Protein AF-A0A7K0DP53-F1 (afdb_monomer)

Secondary structure (DSSP, 8-state):
--HHHHHHHHHHHHHHHTTTTSPPEEEEEEE-HHHHHHHHHHHHHHT-EEEEEEEEEEPPP-TT----EEEEEEEEEESSPPP----

Structure (mmCIF, N/CA/C/O backbone):
data_AF-A0A7K0DP53-F1
#
_entry.id   AF-A0A7K0DP53-F1
#
loop_
_atom_site.group_PDB
_atom_site.id
_atom_site.type_symbol
_atom_site.label_atom_id
_atom_site.label_alt_id
_atom_site.label_comp_id
_atom_site.label_asym_id
_atom_site.label_entity_id
_atom_site.label_seq_id
_atom_site.pdbx_PDB_ins_code
_atom_site.Cartn_x
_atom_site.Cartn_y
_atom_site.Cartn_z
_atom_site.occupancy
_atom_site.B_iso_or_equiv
_atom_site.auth_seq_id
_atom_site.auth_comp_id
_atom_site.auth_asym_id
_atom_site.auth_atom_id
_atom_site.pdbx_PDB_model_num
ATOM 1 N N . MET A 1 1 ? -31.485 -28.928 27.547 1.00 53.28 1 MET A N 1
ATOM 2 C CA . MET A 1 1 ? -30.341 -28.459 26.748 1.00 53.28 1 MET A CA 1
ATOM 3 C C . MET A 1 1 ? -29.179 -28.370 27.709 1.00 53.28 1 MET A C 1
ATOM 5 O O . MET A 1 1 ? -29.397 -27.924 28.834 1.00 53.28 1 MET A O 1
ATOM 9 N N . SER A 1 2 ? -28.054 -28.986 27.353 1.00 60.53 2 SER A N 1
ATOM 10 C CA . SER A 1 2 ? -26.879 -29.044 28.218 1.00 60.53 2 SER A CA 1
ATOM 11 C C . SER A 1 2 ? -26.165 -27.704 28.120 1.00 60.53 2 SER A C 1
ATOM 13 O O . SER A 1 2 ? -25.822 -27.289 27.022 1.00 60.53 2 SER A O 1
ATOM 15 N N . THR A 1 3 ? -25.927 -27.041 29.247 1.00 66.06 3 THR A N 1
ATOM 16 C CA . THR A 1 3 ? -25.187 -25.769 29.304 1.00 66.06 3 THR A CA 1
ATOM 17 C C . THR A 1 3 ? -23.770 -25.866 28.726 1.00 66.06 3 THR A C 1
ATOM 19 O O . THR A 1 3 ? -23.182 -24.842 28.406 1.00 66.06 3 THR A O 1
ATOM 22 N N . ASP A 1 4 ? -23.230 -27.080 28.574 1.00 70.75 4 ASP A N 1
ATOM 23 C CA . ASP A 1 4 ? -21.942 -27.331 27.915 1.00 70.75 4 ASP A CA 1
ATOM 24 C C . ASP A 1 4 ? -21.988 -27.139 26.388 1.00 70.75 4 ASP A C 1
ATOM 26 O O . ASP A 1 4 ? -20.997 -26.707 25.807 1.00 70.75 4 ASP A O 1
ATOM 30 N N . GLU A 1 5 ? -23.118 -27.433 25.729 1.00 71.44 5 GLU A N 1
ATOM 31 C CA . GLU A 1 5 ? -23.271 -27.192 24.282 1.00 71.44 5 GLU A CA 1
ATOM 32 C C . GLU A 1 5 ? -23.414 -25.694 23.997 1.00 71.44 5 GLU A C 1
ATOM 34 O O . GLU A 1 5 ? -22.726 -25.176 23.122 1.00 71.44 5 GLU A O 1
ATOM 39 N N . ASP A 1 6 ? -24.215 -24.987 24.801 1.00 71.06 6 ASP A N 1
ATOM 40 C CA . ASP A 1 6 ? -24.413 -23.537 24.671 1.00 71.06 6 ASP A CA 1
ATOM 41 C C . ASP A 1 6 ? -23.105 -22.754 24.917 1.00 71.06 6 ASP A C 1
ATOM 43 O O . ASP A 1 6 ? -22.857 -21.721 24.296 1.00 71.06 6 ASP A O 1
ATOM 47 N N . PHE A 1 7 ? -22.245 -23.238 25.821 1.00 75.69 7 PHE A N 1
ATOM 48 C CA . PHE A 1 7 ? -20.951 -22.611 26.103 1.00 75.69 7 PHE A CA 1
ATOM 49 C C . PHE A 1 7 ? -19.946 -22.836 24.967 1.00 75.69 7 PHE A C 1
ATOM 51 O O . PHE A 1 7 ? -19.251 -21.903 24.580 1.00 75.69 7 PHE A O 1
ATOM 58 N N . ALA A 1 8 ? -19.901 -24.044 24.398 1.00 79.12 8 ALA A N 1
ATOM 59 C CA . ALA A 1 8 ? -19.038 -24.350 23.260 1.00 79.12 8 ALA A CA 1
ATOM 60 C C . ALA A 1 8 ? -19.441 -23.568 21.997 1.00 79.12 8 ALA A C 1
ATOM 62 O O . ALA A 1 8 ? -18.571 -23.124 21.252 1.00 79.12 8 ALA A O 1
ATOM 63 N N . GLU A 1 9 ? -20.742 -23.369 21.774 1.00 75.19 9 GLU A N 1
ATOM 64 C CA . GLU A 1 9 ? -21.255 -22.563 20.662 1.00 75.19 9 GLU A CA 1
ATOM 65 C C . GLU A 1 9 ? -20.917 -21.072 20.844 1.00 75.19 9 GLU A C 1
ATOM 67 O O . GLU A 1 9 ? -20.486 -20.420 19.896 1.00 75.19 9 GLU A O 1
ATOM 72 N N . LEU A 1 10 ? -20.998 -20.551 22.075 1.00 75.06 10 LEU A N 1
ATOM 73 C CA . LEU A 1 10 ? -20.586 -19.182 22.397 1.00 75.06 10 LEU A CA 1
ATOM 74 C C . LEU A 1 10 ? -19.070 -18.972 22.251 1.00 75.06 10 LEU A C 1
ATOM 76 O O . LEU A 1 10 ? -18.652 -17.943 21.730 1.00 75.06 10 LEU A O 1
ATOM 80 N N . THR A 1 11 ? -18.245 -19.930 22.684 1.00 74.19 11 THR A N 1
ATOM 81 C CA . THR A 1 11 ? -16.787 -19.870 22.487 1.00 74.19 11 THR A CA 1
ATOM 82 C C . THR A 1 11 ? -16.431 -19.924 21.004 1.00 74.19 11 THR A C 1
ATOM 84 O O . THR A 1 11 ? -15.638 -19.114 20.554 1.00 74.19 11 THR A O 1
ATOM 87 N N . ALA A 1 12 ? -17.082 -20.787 20.219 1.00 73.31 12 ALA A N 1
ATOM 88 C CA . ALA A 1 12 ? -16.866 -20.843 18.775 1.00 73.31 12 ALA A CA 1
ATOM 89 C C . ALA A 1 12 ? -17.316 -19.566 18.039 1.00 73.31 12 ALA A C 1
ATOM 91 O O . ALA A 1 12 ? -16.753 -19.246 16.996 1.00 73.31 12 ALA A O 1
ATOM 92 N N . MET A 1 13 ? -18.320 -18.845 18.555 1.00 68.81 13 MET A N 1
ATOM 93 C CA . MET A 1 13 ? -18.695 -17.523 18.038 1.00 68.81 13 MET A CA 1
ATOM 94 C C . MET A 1 13 ? -17.662 -16.450 18.402 1.00 68.81 13 MET A C 1
ATOM 96 O O . MET A 1 13 ? -17.289 -15.675 17.535 1.00 68.81 13 MET A O 1
ATOM 100 N N . LEU A 1 14 ? -17.162 -16.437 19.639 1.00 66.94 14 LEU A N 1
ATOM 101 C CA . LEU A 1 14 ? -16.144 -15.473 20.079 1.00 66.94 14 LEU A CA 1
ATOM 102 C C . LEU A 1 14 ? -14.785 -15.699 19.393 1.00 66.94 14 LEU A C 1
ATOM 104 O O . LEU A 1 14 ? -14.132 -14.737 19.017 1.00 66.94 14 LEU A O 1
ATOM 108 N N . ASP A 1 15 ? -14.394 -16.953 19.157 1.00 64.75 15 ASP A N 1
ATOM 109 C CA . ASP A 1 15 ? -13.182 -17.297 18.396 1.00 64.75 15 ASP A CA 1
ATOM 110 C C . ASP A 1 15 ? -13.335 -16.989 16.888 1.00 64.75 15 ASP A C 1
ATOM 112 O O . ASP A 1 15 ? -12.349 -16.920 16.156 1.00 64.75 15 ASP A O 1
ATOM 116 N N . ALA A 1 16 ? -14.569 -16.833 16.390 1.00 60.34 16 ALA A N 1
ATOM 117 C CA . ALA A 1 16 ? -14.824 -16.360 15.029 1.00 60.34 16 ALA A CA 1
ATOM 118 C C . ALA A 1 16 ? -14.733 -14.828 14.923 1.00 60.34 16 ALA A C 1
ATOM 120 O O . ALA A 1 16 ? -14.396 -14.329 13.849 1.00 60.34 16 ALA A O 1
ATOM 121 N N . ASP A 1 17 ? -14.981 -14.108 16.022 1.00 53.47 17 ASP A N 1
ATOM 122 C CA . ASP A 1 17 ? -14.801 -12.655 16.113 1.00 53.47 17 ASP A CA 1
ATOM 123 C C . ASP A 1 17 ? -13.304 -12.259 16.140 1.00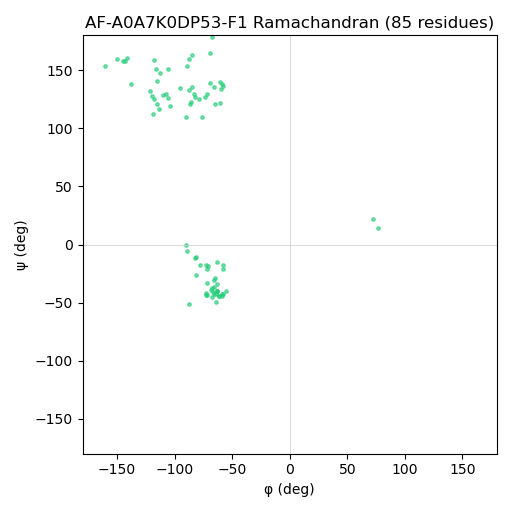 53.47 17 ASP A C 1
ATOM 125 O O . ASP A 1 17 ? -12.970 -11.162 15.711 1.00 53.47 17 ASP A O 1
ATOM 129 N N . ASP A 1 18 ? -12.376 -13.161 16.502 1.00 53.03 18 ASP A N 1
ATOM 130 C CA . ASP A 1 18 ? -10.912 -12.951 16.366 1.00 53.03 18 ASP A CA 1
ATOM 131 C C . ASP A 1 18 ? -10.459 -12.780 14.892 1.00 53.03 18 ASP A C 1
ATOM 133 O O . ASP A 1 18 ? -9.353 -12.320 14.615 1.00 53.03 18 ASP A O 1
ATOM 137 N N . ILE A 1 19 ? -11.303 -13.133 13.910 1.00 54.25 19 ILE A N 1
ATOM 138 C CA . ILE A 1 19 ? -11.052 -12.861 12.480 1.00 54.25 19 ILE A CA 1
ATOM 139 C C . ILE A 1 19 ? -11.353 -11.382 12.148 1.00 54.25 19 ILE A C 1
ATOM 141 O O . ILE A 1 19 ? -10.911 -10.881 11.112 1.00 54.25 19 ILE A O 1
ATOM 145 N N . GLU A 1 20 ? -12.096 -10.667 13.001 1.00 56.12 20 GLU A N 1
ATOM 146 C CA . GLU A 1 20 ? -12.487 -9.267 12.783 1.00 56.12 20 GLU A CA 1
ATOM 147 C C . GLU A 1 20 ? -11.403 -8.242 13.161 1.00 56.12 20 GLU A C 1
ATOM 149 O O . GLU A 1 20 ? -11.538 -7.076 12.786 1.00 56.12 20 GLU A O 1
ATOM 154 N N . ASP A 1 21 ? -10.323 -8.646 13.838 1.00 67.81 21 ASP A N 1
ATOM 155 C CA . ASP A 1 21 ? -9.267 -7.719 14.280 1.00 67.81 21 ASP A CA 1
ATOM 156 C C . ASP A 1 21 ? -8.227 -7.388 13.191 1.00 67.81 21 ASP A C 1
ATOM 158 O O . ASP A 1 21 ? -7.459 -6.431 13.317 1.00 67.81 21 ASP A O 1
ATOM 162 N N . GLU A 1 22 ? -8.214 -8.108 12.062 1.00 81.19 22 GLU A N 1
ATOM 163 C CA . GLU A 1 22 ? -7.350 -7.747 10.937 1.00 81.19 22 GLU A CA 1
ATOM 164 C C . GLU A 1 22 ? -8.026 -6.743 9.988 1.00 81.19 22 GLU A C 1
ATOM 166 O O . GLU A 1 22 ? -9.146 -6.976 9.519 1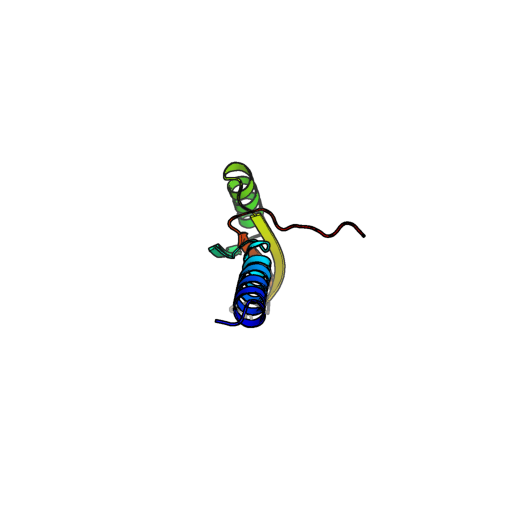.00 81.19 22 GLU A O 1
ATOM 171 N N . PRO A 1 23 ? -7.333 -5.660 9.579 1.00 91.00 23 PRO A N 1
ATOM 172 C CA . PRO A 1 23 ? -7.896 -4.740 8.606 1.00 91.00 23 PRO A CA 1
ATOM 173 C C . PRO A 1 23 ? -8.211 -5.424 7.282 1.00 91.00 23 PRO A C 1
ATOM 175 O O . PRO A 1 23 ? -7.369 -6.109 6.678 1.00 91.00 23 PRO A O 1
ATOM 178 N N . ARG A 1 24 ? -9.406 -5.152 6.767 1.00 92.94 24 ARG A N 1
ATOM 179 C CA . ARG A 1 24 ? -9.905 -5.775 5.549 1.00 92.94 24 ARG A CA 1
ATOM 180 C C . ARG A 1 24 ? -9.410 -5.028 4.320 1.00 92.94 24 ARG A C 1
ATOM 182 O O . ARG A 1 24 ? -9.510 -3.806 4.211 1.00 92.94 24 ARG A O 1
ATOM 189 N N . LEU A 1 25 ? -8.957 -5.799 3.335 1.00 95.62 25 LEU A N 1
ATOM 190 C CA . LEU A 1 25 ? -8.589 -5.294 2.016 1.00 95.62 25 LEU A CA 1
ATOM 191 C C . LEU A 1 25 ? -9.808 -4.733 1.271 1.00 95.62 25 LEU A C 1
ATOM 193 O O . LEU A 1 25 ? -10.766 -5.450 0.986 1.00 95.62 25 LEU A O 1
ATOM 197 N N . ILE A 1 26 ? -9.734 -3.455 0.910 1.00 96.25 26 ILE A N 1
ATOM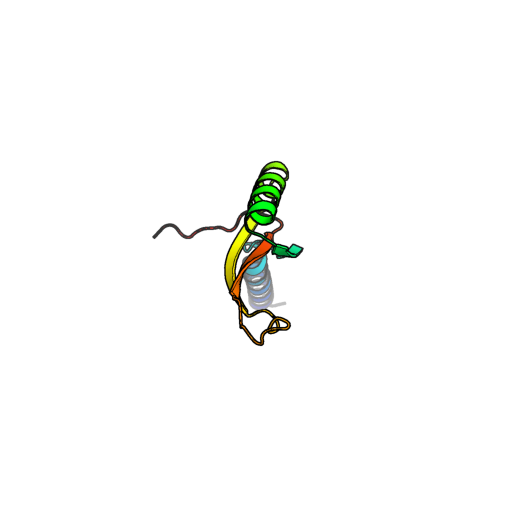 198 C CA . ILE A 1 26 ? -10.697 -2.759 0.054 1.00 96.25 26 ILE A CA 1
ATOM 199 C C . ILE A 1 26 ? -10.311 -2.934 -1.417 1.00 96.25 26 ILE A C 1
ATOM 201 O O . ILE A 1 26 ? -11.154 -3.284 -2.244 1.00 96.25 26 ILE A O 1
ATOM 205 N N . ALA A 1 27 ? -9.051 -2.644 -1.755 1.00 97.00 27 ALA A N 1
ATOM 206 C CA . ALA A 1 27 ? -8.559 -2.645 -3.130 1.00 97.00 27 ALA A CA 1
ATOM 207 C C . ALA A 1 27 ? -7.032 -2.748 -3.188 1.00 97.00 27 ALA A C 1
ATOM 209 O O . ALA A 1 27 ? -6.345 -2.266 -2.291 1.00 97.00 27 ALA A O 1
ATOM 210 N N . THR A 1 28 ? -6.518 -3.295 -4.290 1.00 97.69 28 THR A N 1
ATOM 211 C CA . THR A 1 28 ? -5.087 -3.291 -4.620 1.00 97.69 28 THR A CA 1
ATOM 212 C C . THR A 1 28 ? -4.839 -2.366 -5.809 1.00 97.69 28 THR A C 1
ATOM 214 O O . THR A 1 28 ? -5.492 -2.496 -6.848 1.00 97.69 28 THR A O 1
ATOM 217 N N . HIS A 1 29 ? -3.882 -1.451 -5.673 1.00 97.50 29 HIS A N 1
ATOM 218 C CA . HIS A 1 29 ? -3.453 -0.528 -6.721 1.00 97.50 29 HIS A CA 1
ATOM 219 C C . HIS A 1 29 ? -2.007 -0.799 -7.138 1.00 97.50 29 HIS A C 1
ATOM 221 O O . HIS A 1 29 ? -1.150 -1.051 -6.294 1.00 97.50 29 HIS A O 1
ATOM 227 N N . TYR A 1 30 ? -1.747 -0.695 -8.441 1.00 96.62 30 TYR A N 1
ATOM 228 C CA . TYR A 1 30 ? -0.407 -0.692 -9.025 1.00 96.62 30 TYR A CA 1
ATOM 229 C C . TYR A 1 30 ? -0.100 0.723 -9.487 1.00 96.62 30 TYR A C 1
ATOM 231 O O . TYR A 1 30 ? -0.933 1.327 -10.167 1.00 96.62 30 TYR A O 1
ATOM 239 N N . ALA A 1 31 ? 1.050 1.254 -9.097 1.00 96.31 31 ALA A N 1
ATOM 240 C CA . ALA A 1 31 ? 1.356 2.661 -9.294 1.00 96.31 31 ALA A CA 1
ATOM 241 C C . ALA A 1 31 ? 2.845 2.929 -9.468 1.00 96.31 31 ALA A C 1
ATOM 243 O O . ALA A 1 31 ? 3.702 2.144 -9.046 1.00 96.31 31 ALA A O 1
ATOM 244 N N . THR A 1 32 ? 3.141 4.081 -10.064 1.00 95.69 32 THR A N 1
ATOM 245 C CA . THR A 1 32 ? 4.491 4.642 -10.029 1.00 95.69 32 THR A CA 1
ATOM 246 C C . THR A 1 32 ? 4.839 5.122 -8.611 1.00 95.69 32 THR A C 1
ATOM 248 O O . THR A 1 32 ? 3.947 5.285 -7.769 1.00 95.69 32 THR A O 1
ATOM 251 N N . PRO A 1 33 ? 6.126 5.384 -8.312 1.00 95.25 33 PRO A N 1
ATOM 252 C CA . PRO A 1 33 ? 6.526 5.916 -7.010 1.00 95.25 33 PRO A CA 1
ATOM 253 C C . PRO A 1 33 ? 5.799 7.218 -6.636 1.00 95.25 33 PRO A C 1
ATOM 255 O O . PRO A 1 33 ? 5.392 7.401 -5.489 1.00 95.25 33 PRO A O 1
ATOM 258 N N . GLU A 1 34 ? 5.597 8.126 -7.594 1.00 96.31 34 GLU A N 1
ATOM 259 C CA . GLU A 1 34 ? 4.925 9.407 -7.359 1.00 96.31 34 GLU A CA 1
ATOM 260 C C . GLU A 1 34 ? 3.440 9.219 -7.035 1.00 96.31 34 GLU A C 1
ATOM 262 O O . GLU A 1 34 ? 2.937 9.796 -6.069 1.00 96.31 34 GLU A O 1
ATOM 267 N N . GLU A 1 35 ? 2.753 8.369 -7.798 1.00 96.44 35 GLU A N 1
ATOM 268 C CA . GLU A 1 35 ? 1.346 8.026 -7.576 1.00 96.44 35 GLU A CA 1
ATOM 269 C C . GLU A 1 35 ? 1.147 7.321 -6.226 1.00 96.44 35 GLU A C 1
ATOM 271 O O . GLU A 1 35 ? 0.203 7.625 -5.492 1.00 96.44 35 GLU A O 1
ATOM 276 N N . ALA A 1 36 ? 2.067 6.426 -5.848 1.00 96.50 36 ALA A N 1
ATOM 277 C CA . ALA A 1 36 ? 2.053 5.750 -4.554 1.00 96.50 36 ALA A CA 1
ATOM 278 C C . ALA A 1 36 ? 2.106 6.746 -3.384 1.00 96.50 36 ALA A C 1
ATOM 280 O O . ALA A 1 36 ? 1.346 6.615 -2.423 1.00 96.50 36 ALA A O 1
ATOM 281 N N . ILE A 1 37 ? 2.946 7.783 -3.474 1.00 96.94 37 ILE A N 1
ATOM 282 C CA . ILE A 1 37 ? 3.038 8.835 -2.449 1.00 96.94 37 ILE A CA 1
ATOM 283 C C . ILE A 1 37 ? 1.708 9.584 -2.305 1.00 96.94 37 ILE A C 1
ATOM 285 O O . ILE A 1 37 ? 1.273 9.862 -1.183 1.00 96.94 37 ILE A O 1
ATOM 289 N N . GLU A 1 38 ? 1.062 9.934 -3.417 1.00 97.69 38 GLU A N 1
ATOM 290 C CA . GLU A 1 38 ? -0.226 10.632 -3.383 1.00 97.69 38 GLU A CA 1
ATOM 291 C C . GLU A 1 38 ? -1.330 9.758 -2.786 1.00 97.69 38 GLU A C 1
ATOM 293 O O . GLU A 1 38 ? -2.086 10.226 -1.930 1.00 97.69 38 GLU A O 1
ATOM 298 N N . MET A 1 39 ? -1.375 8.476 -3.153 1.00 96.31 39 MET A N 1
ATOM 299 C CA . MET A 1 39 ? -2.334 7.523 -2.596 1.00 96.31 39 MET A CA 1
ATOM 300 C C . MET A 1 39 ? -2.137 7.308 -1.095 1.00 96.31 39 MET A C 1
ATOM 302 O O . MET A 1 39 ? -3.119 7.287 -0.354 1.00 96.31 39 MET A O 1
ATOM 306 N N . VAL A 1 40 ? -0.890 7.243 -0.618 1.00 96.19 40 VAL A N 1
ATOM 307 C CA . VAL A 1 40 ? -0.602 7.146 0.822 1.00 96.19 40 VAL A CA 1
ATOM 308 C C . VAL A 1 40 ? -1.112 8.368 1.579 1.00 96.19 40 VAL A C 1
ATOM 310 O O . VAL A 1 40 ? -1.774 8.236 2.610 1.00 96.19 40 VAL A O 1
ATOM 313 N N . ARG A 1 41 ? -0.878 9.571 1.047 1.00 97.25 41 ARG A N 1
ATOM 314 C CA . ARG A 1 41 ? -1.389 10.813 1.651 1.00 97.25 41 ARG A CA 1
ATOM 315 C C . ARG A 1 41 ? -2.917 10.862 1.656 1.00 97.25 41 ARG A C 1
ATOM 317 O O . ARG A 1 41 ? -3.515 11.320 2.635 1.00 97.25 41 ARG A O 1
ATOM 324 N N . ALA A 1 42 ? -3.550 10.400 0.580 1.00 96.56 42 ALA A N 1
ATOM 325 C CA . ALA A 1 42 ? -5.001 10.333 0.478 1.00 96.56 42 ALA A CA 1
ATOM 326 C C . ALA A 1 42 ? -5.588 9.356 1.507 1.00 96.56 42 ALA A C 1
ATOM 328 O O . ALA A 1 42 ? -6.474 9.745 2.265 1.00 96.56 42 ALA A O 1
ATOM 329 N N . ALA A 1 43 ? -5.053 8.136 1.601 1.00 95.69 43 ALA A N 1
ATOM 330 C CA . ALA A 1 43 ? -5.489 7.145 2.582 1.00 95.69 43 ALA A CA 1
ATOM 331 C C . ALA A 1 43 ? -5.338 7.654 4.019 1.00 95.69 43 ALA A C 1
ATOM 333 O O . ALA A 1 43 ? -6.289 7.572 4.793 1.00 95.69 43 ALA A O 1
ATOM 334 N N . GLN A 1 44 ? -4.207 8.294 4.343 1.00 94.50 44 GLN A N 1
ATOM 335 C CA . GLN A 1 44 ? -4.000 8.922 5.649 1.00 94.50 44 GLN A CA 1
ATOM 336 C C . GLN A 1 44 ? -5.071 9.983 5.956 1.00 94.50 44 GLN A C 1
ATOM 338 O O . GLN A 1 44 ? -5.586 10.041 7.069 1.00 94.50 44 GLN A O 1
ATOM 343 N N . THR A 1 45 ? -5.428 10.816 4.974 1.00 96.94 45 THR A N 1
ATOM 344 C CA . THR A 1 45 ? -6.463 11.855 5.137 1.00 96.94 45 THR A CA 1
ATOM 345 C C . THR A 1 45 ? -7.852 11.252 5.364 1.00 96.94 45 THR A C 1
ATOM 347 O O . THR A 1 45 ? -8.680 11.845 6.053 1.00 96.94 45 THR A O 1
ATOM 350 N N . LEU A 1 46 ? -8.104 10.075 4.792 1.00 95.25 46 LEU A N 1
ATOM 351 C CA . LEU A 1 46 ? -9.369 9.350 4.889 1.00 95.25 46 LEU A CA 1
ATOM 352 C C . LEU A 1 46 ? -9.436 8.393 6.091 1.00 95.25 46 LEU A C 1
ATOM 354 O O . LEU A 1 46 ? -10.494 7.818 6.330 1.00 95.25 46 LEU A O 1
ATOM 358 N N . GLY A 1 47 ? -8.344 8.232 6.846 1.00 94.50 47 GLY A N 1
ATOM 359 C CA . GLY A 1 47 ? -8.269 7.294 7.970 1.00 94.50 47 GLY A CA 1
ATOM 360 C C . GLY A 1 47 ? -8.205 5.821 7.552 1.00 94.50 47 GLY A C 1
ATOM 361 O O . GLY A 1 47 ? -8.562 4.957 8.343 1.00 94.50 47 GLY A O 1
ATOM 362 N N . LEU A 1 48 ? -7.772 5.543 6.322 1.00 96.00 48 LEU A N 1
ATOM 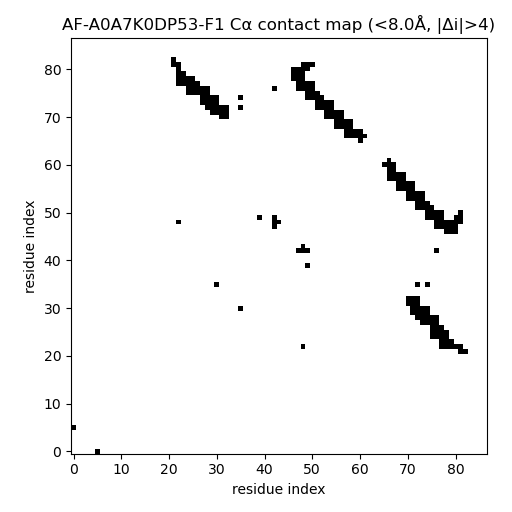363 C CA . LEU A 1 48 ? -7.620 4.193 5.781 1.00 96.00 48 LEU A CA 1
ATOM 364 C C . LEU A 1 48 ? -6.219 3.645 6.071 1.00 96.00 48 LEU A C 1
ATOM 366 O O . LEU A 1 48 ? -5.254 4.405 6.190 1.00 96.00 48 LEU A O 1
ATOM 370 N N . GLY A 1 49 ? -6.100 2.322 6.143 1.00 95.44 49 GLY A N 1
ATOM 371 C CA . GLY A 1 49 ? -4.806 1.652 6.230 1.00 95.44 49 GLY A CA 1
ATOM 372 C C . GLY A 1 49 ? -4.201 1.365 4.866 1.00 95.44 49 GLY A C 1
ATOM 373 O O . GLY A 1 49 ? -4.899 1.318 3.855 1.00 95.44 49 GLY A O 1
ATOM 374 N N . ILE A 1 50 ? -2.887 1.148 4.839 1.00 95.56 50 ILE A N 1
ATOM 375 C CA . ILE A 1 50 ? -2.167 0.708 3.643 1.00 95.56 50 ILE A CA 1
ATOM 376 C C . ILE A 1 50 ? -1.142 -0.361 4.022 1.00 95.56 50 ILE A C 1
ATOM 378 O O . ILE A 1 50 ? -0.399 -0.186 4.987 1.00 95.56 50 ILE A O 1
ATOM 382 N N . ARG A 1 51 ? -1.032 -1.413 3.203 1.00 95.50 51 ARG A N 1
ATOM 383 C CA . ARG A 1 51 ? 0.195 -2.220 3.077 1.00 95.50 51 ARG A CA 1
ATOM 384 C C . ARG A 1 51 ? 0.872 -1.865 1.754 1.00 95.50 51 ARG A C 1
ATOM 386 O O . ARG A 1 51 ? 0.246 -1.896 0.698 1.00 95.50 51 ARG A O 1
ATOM 393 N N . LEU A 1 52 ? 2.148 -1.497 1.825 1.00 95.19 52 LEU A N 1
ATOM 394 C CA . LEU A 1 52 ? 2.928 -0.992 0.696 1.00 95.19 52 LEU A CA 1
ATOM 395 C C . LEU A 1 52 ? 4.127 -1.906 0.450 1.00 95.19 52 LEU A C 1
ATOM 397 O O . LEU A 1 52 ? 4.908 -2.158 1.366 1.00 95.19 52 LEU A O 1
ATOM 401 N N . HIS A 1 53 ? 4.300 -2.362 -0.786 1.00 96.00 53 HIS A N 1
ATOM 402 C CA . HIS A 1 53 ? 5.504 -3.069 -1.219 1.00 96.00 53 HIS A CA 1
ATOM 403 C C . HIS A 1 53 ? 5.832 -2.724 -2.672 1.00 96.00 53 HIS A C 1
ATOM 405 O O . HIS A 1 53 ? 4.963 -2.278 -3.418 1.00 96.00 53 HIS A O 1
ATOM 411 N N . ASN A 1 54 ? 7.086 -2.909 -3.081 1.00 95.81 54 ASN A N 1
ATOM 412 C CA . ASN A 1 54 ? 7.511 -2.676 -4.458 1.00 95.81 54 ASN A CA 1
ATOM 413 C C . ASN A 1 54 ? 8.022 -3.967 -5.107 1.00 95.81 54 ASN A C 1
ATOM 415 O O . ASN A 1 54 ? 8.428 -4.920 -4.436 1.00 95.81 54 ASN A O 1
ATOM 419 N N . ARG A 1 55 ? 8.025 -3.986 -6.438 1.00 95.19 55 ARG A N 1
ATOM 420 C CA . ARG A 1 55 ? 8.711 -4.999 -7.241 1.00 95.19 55 ARG A CA 1
ATOM 421 C C . ARG A 1 55 ? 9.315 -4.372 -8.490 1.00 95.19 55 ARG A C 1
ATOM 423 O O . ARG A 1 55 ? 8.860 -3.334 -8.959 1.00 95.19 55 ARG A O 1
ATOM 430 N N . LEU A 1 56 ? 10.312 -5.038 -9.062 1.00 95.56 56 LEU A N 1
ATOM 431 C CA . LEU A 1 56 ? 10.790 -4.715 -10.404 1.00 95.56 56 LEU A CA 1
ATOM 432 C C . LEU A 1 56 ? 9.931 -5.458 -11.430 1.00 95.56 56 LEU A C 1
ATOM 434 O O . LEU A 1 56 ? 9.839 -6.687 -11.391 1.00 95.56 56 LEU A O 1
ATOM 438 N N . ARG A 1 57 ? 9.310 -4.716 -12.348 1.00 92.75 57 ARG A N 1
ATOM 439 C CA . ARG A 1 57 ? 8.567 -5.253 -13.491 1.00 92.75 57 ARG A CA 1
ATOM 440 C C . ARG A 1 57 ? 9.414 -5.074 -14.745 1.00 92.75 57 ARG A C 1
ATOM 442 O O . ARG A 1 57 ? 9.742 -3.949 -15.109 1.00 92.75 57 ARG A O 1
ATOM 449 N N . VAL A 1 58 ? 9.764 -6.183 -15.390 1.00 93.06 58 VAL A N 1
ATOM 450 C CA . VAL A 1 58 ? 10.419 -6.159 -16.705 1.00 93.06 58 VAL A CA 1
ATOM 451 C C . VAL A 1 58 ? 9.382 -5.732 -17.741 1.00 93.06 58 VAL A C 1
ATOM 453 O O . VAL A 1 58 ? 8.264 -6.253 -17.751 1.00 93.06 58 VAL A O 1
ATOM 456 N N . GLU A 1 59 ? 9.728 -4.749 -18.559 1.00 89.44 59 GLU A N 1
ATOM 457 C CA . GLU A 1 59 ? 8.880 -4.270 -19.644 1.00 89.44 59 GLU A CA 1
ATOM 458 C C . GLU A 1 59 ? 9.068 -5.114 -20.902 1.00 89.44 59 GLU A C 1
ATOM 460 O O . GLU A 1 59 ? 10.033 -5.868 -21.037 1.00 89.44 59 GLU A O 1
ATOM 465 N N . GLU A 1 60 ? 8.115 -5.006 -21.826 1.00 88.50 60 GLU A N 1
ATOM 466 C CA . GLU A 1 60 ? 8.307 -5.598 -23.144 1.00 88.50 60 GLU A CA 1
ATOM 467 C C . GLU A 1 60 ? 9.530 -4.955 -23.811 1.00 88.50 60 GLU A C 1
ATOM 469 O O . GLU A 1 60 ? 9.727 -3.742 -23.677 1.00 88.50 60 GLU A O 1
ATOM 474 N N . PRO A 1 61 ? 10.363 -5.751 -24.504 1.00 89.75 61 PRO A N 1
ATOM 475 C CA . PRO A 1 61 ? 11.553 -5.228 -25.146 1.00 89.75 61 PRO A CA 1
ATOM 476 C C . PRO A 1 61 ? 11.169 -4.127 -26.132 1.00 89.75 61 PRO A C 1
ATOM 478 O O . PRO A 1 61 ? 10.198 -4.256 -26.884 1.00 89.75 61 PRO A O 1
ATOM 481 N N . ASN A 1 62 ? 11.938 -3.043 -26.116 1.00 86.88 62 ASN A N 1
ATOM 482 C CA . ASN A 1 62 ? 11.738 -1.938 -27.044 1.00 86.88 62 ASN A CA 1
ATOM 483 C C . ASN A 1 62 ? 12.076 -2.352 -28.495 1.00 86.88 62 ASN A C 1
ATOM 485 O O . ASN A 1 62 ? 12.516 -3.474 -28.757 1.00 86.88 62 ASN A O 1
ATOM 489 N N . ASP A 1 63 ? 11.899 -1.43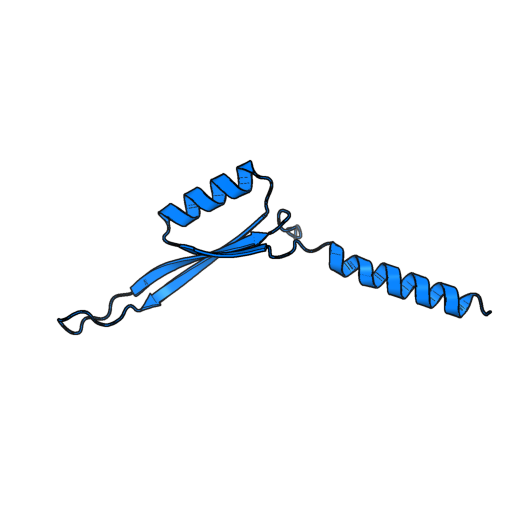9 -29.454 1.00 88.81 63 ASP A N 1
ATOM 490 C CA . ASP A 1 63 ? 12.172 -1.705 -30.878 1.00 88.81 63 ASP A CA 1
ATOM 491 C C . ASP A 1 6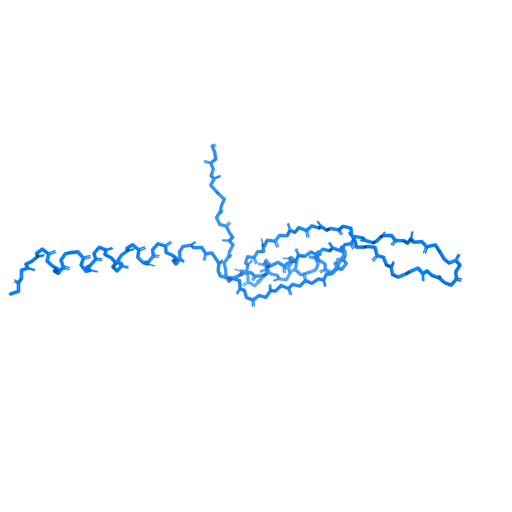3 ? 13.633 -2.134 -31.159 1.00 88.81 63 ASP A C 1
ATOM 493 O O . ASP A 1 63 ? 13.901 -2.791 -32.168 1.00 88.81 63 ASP A O 1
ATOM 497 N N . ASP A 1 64 ? 14.565 -1.811 -30.253 1.00 88.81 64 ASP A N 1
ATOM 498 C CA . ASP A 1 64 ? 15.984 -2.185 -30.315 1.00 88.81 64 ASP A CA 1
ATOM 499 C C . ASP A 1 64 ? 16.290 -3.530 -29.617 1.00 88.81 64 ASP A C 1
ATOM 501 O O . ASP A 1 64 ? 17.432 -4.000 -29.628 1.00 88.81 64 ASP A O 1
ATOM 505 N N . GLY A 1 65 ? 15.276 -4.185 -29.040 1.00 86.81 65 GLY A N 1
ATOM 506 C CA . GLY A 1 65 ? 15.397 -5.459 -28.331 1.00 86.81 65 GLY A CA 1
ATOM 507 C C . GLY A 1 65 ? 16.004 -5.348 -26.930 1.00 86.81 65 GLY A C 1
ATOM 508 O O . GLY A 1 65 ? 16.424 -6.363 -26.373 1.00 86.81 65 GLY A O 1
ATOM 509 N N . GLU A 1 66 ? 16.088 -4.142 -26.368 1.00 89.56 66 GLU A N 1
ATOM 510 C CA . GLU A 1 66 ? 16.588 -3.911 -25.014 1.00 89.56 66 GLU A CA 1
ATOM 511 C C . GLU A 1 66 ? 15.476 -4.147 -23.985 1.00 89.56 66 GLU A C 1
ATOM 513 O O . GLU A 1 66 ? 14.374 -3.606 -24.098 1.00 89.56 66 GLU A O 1
ATOM 518 N N . GLU A 1 67 ? 15.779 -4.959 -22.970 1.00 89.81 67 GLU A N 1
ATOM 519 C CA . GLU A 1 67 ? 14.902 -5.192 -21.823 1.00 89.81 67 GLU A CA 1
ATOM 520 C C . GLU A 1 67 ? 15.153 -4.125 -20.753 1.00 89.81 67 GLU A C 1
ATOM 522 O O . GLU A 1 67 ? 16.257 -4.002 -20.215 1.00 89.81 67 GLU A O 1
ATOM 527 N N . THR A 1 68 ? 14.111 -3.372 -20.410 1.00 91.50 68 THR A N 1
ATOM 528 C CA . THR A 1 68 ? 14.118 -2.428 -19.289 1.00 91.50 68 THR A CA 1
ATOM 529 C C . THR A 1 68 ? 13.310 -2.990 -18.126 1.00 91.50 68 THR A C 1
ATOM 531 O O . THR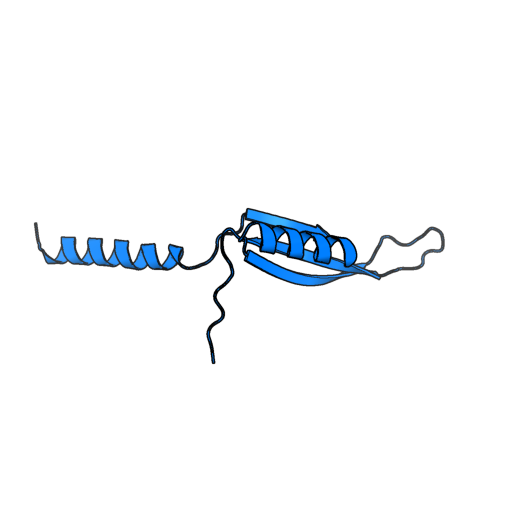 A 1 68 ? 12.374 -3.767 -18.304 1.00 91.50 68 THR A O 1
ATOM 534 N N . ALA A 1 69 ? 13.673 -2.609 -16.902 1.00 92.12 69 ALA A N 1
ATOM 535 C CA . ALA A 1 69 ? 12.890 -2.917 -15.712 1.00 92.12 69 ALA A CA 1
ATOM 536 C C . ALA A 1 69 ? 12.502 -1.616 -15.017 1.00 92.12 69 ALA A C 1
ATOM 538 O O . ALA A 1 69 ? 13.351 -0.752 -14.788 1.00 92.12 69 ALA A O 1
ATOM 539 N N . VAL A 1 70 ? 11.225 -1.498 -14.670 1.00 92.88 70 VAL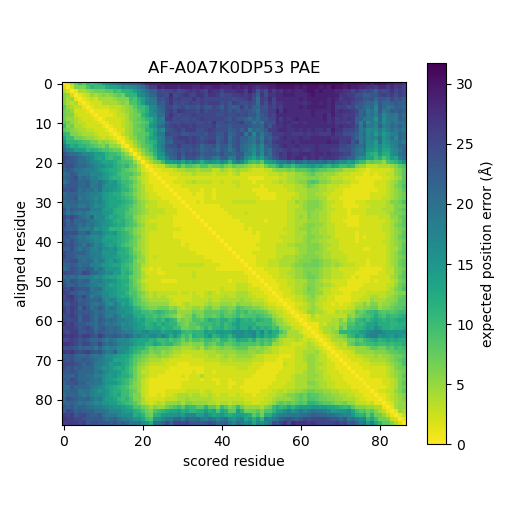 A N 1
ATOM 540 C CA . VAL A 1 70 ? 10.680 -0.351 -13.944 1.00 92.88 70 VAL A CA 1
ATOM 541 C C . VAL A 1 70 ? 10.236 -0.773 -12.554 1.00 92.88 70 VAL A C 1
ATOM 543 O O . VAL A 1 70 ? 9.814 -1.910 -12.329 1.00 92.88 70 VAL A O 1
ATOM 546 N N . GLU A 1 71 ? 10.355 0.146 -11.604 1.00 94.88 71 GLU A N 1
ATOM 547 C CA . GLU A 1 71 ? 9.803 -0.047 -10.271 1.00 94.88 71 GLU A CA 1
ATOM 548 C C . GLU A 1 71 ? 8.278 0.088 -10.321 1.00 94.88 71 GLU A C 1
ATOM 550 O O . GLU A 1 71 ? 7.744 1.081 -10.813 1.00 94.88 71 GLU A O 1
ATOM 555 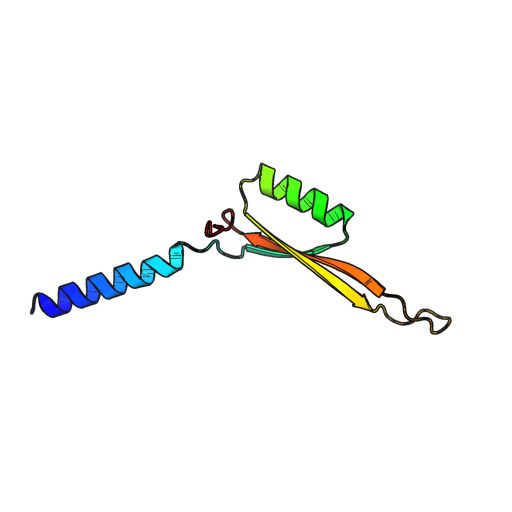N N . GLU A 1 72 ? 7.582 -0.915 -9.797 1.00 96.38 72 GLU A N 1
ATOM 556 C CA . GLU A 1 72 ? 6.134 -0.927 -9.641 1.00 96.38 72 GLU A CA 1
ATOM 557 C C . GLU A 1 72 ? 5.800 -1.026 -8.153 1.00 96.38 72 GLU A C 1
ATOM 559 O O . GLU A 1 72 ? 6.252 -1.945 -7.461 1.00 96.38 72 GLU A O 1
ATOM 564 N N . TRP A 1 73 ? 5.005 -0.077 -7.665 1.00 97.62 73 TRP A N 1
ATOM 565 C CA . TRP A 1 73 ? 4.515 -0.059 -6.293 1.00 97.62 73 TRP A CA 1
ATOM 566 C C . TRP A 1 73 ? 3.134 -0.691 -6.222 1.00 97.62 73 TRP A C 1
ATOM 568 O O . TRP A 1 73 ? 2.262 -0.402 -7.040 1.00 97.62 73 TRP A O 1
ATOM 578 N N . ILE A 1 74 ? 2.944 -1.548 -5.226 1.00 97.94 74 ILE A N 1
ATOM 579 C CA . ILE A 1 74 ? 1.712 -2.281 -4.968 1.00 97.94 74 ILE A CA 1
ATOM 580 C C . ILE A 1 74 ? 1.171 -1.797 -3.626 1.00 97.94 74 ILE A C 1
ATOM 582 O O . ILE A 1 74 ? 1.853 -1.873 -2.599 1.00 97.94 74 ILE A O 1
ATOM 586 N N . LEU A 1 75 ? -0.045 -1.259 -3.661 1.00 97.38 75 LEU A N 1
ATOM 587 C CA . LEU A 1 75 ? -0.725 -0.671 -2.516 1.00 97.38 75 LEU A CA 1
ATOM 588 C C . LEU A 1 75 ? -2.005 -1.434 -2.238 1.00 97.38 75 LEU A C 1
ATOM 590 O O . LEU A 1 75 ? -2.962 -1.340 -3.003 1.00 97.38 75 LEU A O 1
ATOM 594 N N . ASP A 1 76 ? -2.029 -2.122 -1.112 1.00 97.62 76 ASP A N 1
ATOM 595 C CA . ASP A 1 76 ? -3.236 -2.718 -0.566 1.00 97.62 76 ASP A CA 1
ATOM 596 C C . ASP A 1 76 ? -3.896 -1.701 0.362 1.00 97.62 76 ASP A C 1
ATOM 598 O O . ASP A 1 76 ? -3.367 -1.387 1.429 1.00 97.62 76 ASP A O 1
ATOM 602 N N . LEU A 1 77 ? -5.033 -1.161 -0.069 1.00 97.31 77 LEU A N 1
ATOM 603 C CA . LEU A 1 77 ? -5.848 -0.227 0.694 1.00 97.31 77 LEU A CA 1
ATOM 604 C C . LEU A 1 77 ? -6.735 -1.001 1.664 1.00 97.31 77 LEU A C 1
ATOM 606 O O . LEU A 1 77 ? -7.486 -1.883 1.251 1.00 97.31 77 LEU A O 1
ATOM 610 N N . LEU A 1 78 ? -6.673 -0.642 2.937 1.00 96.56 78 LEU A N 1
ATOM 611 C CA . LEU A 1 78 ? -7.349 -1.318 4.035 1.00 96.56 78 LEU A CA 1
ATOM 612 C C . LEU A 1 78 ? -8.374 -0.382 4.679 1.00 96.56 78 LEU A C 1
ATOM 614 O O . LEU A 1 78 ? -8.191 0.837 4.671 1.00 96.56 78 LEU A O 1
ATOM 618 N N . ASP A 1 79 ? -9.446 -0.929 5.247 1.00 95.12 79 ASP A N 1
ATOM 619 C CA . ASP A 1 79 ? -10.463 -0.117 5.931 1.00 95.12 79 ASP A CA 1
ATOM 620 C C . ASP A 1 79 ? -10.020 0.452 7.284 1.00 95.12 79 ASP A C 1
ATOM 622 O O . ASP A 1 79 ? -10.581 1.457 7.722 1.00 95.12 79 ASP A O 1
ATOM 626 N N . SER A 1 80 ? -8.960 -0.090 7.878 1.00 92.31 80 SER A N 1
ATOM 627 C CA . SER A 1 80 ? -8.263 0.475 9.036 1.00 92.31 80 SER A CA 1
ATOM 628 C C . SER A 1 80 ? -6.739 0.277 8.925 1.00 92.31 80 SER A C 1
ATOM 630 O O . SER A 1 80 ? -6.271 -0.542 8.128 1.00 92.31 80 SER A O 1
ATOM 632 N N . PRO A 1 81 ? -5.918 1.056 9.657 1.00 90.50 81 PRO A N 1
ATOM 633 C CA . PRO A 1 81 ? -4.473 0.838 9.719 1.00 90.50 81 PRO A CA 1
ATOM 634 C C . PRO A 1 81 ? -4.121 -0.565 10.239 1.00 90.50 81 PRO A C 1
ATOM 636 O O . PRO A 1 81 ? -4.732 -0.999 11.211 1.00 90.50 81 PRO A O 1
ATOM 639 N N . PRO A 1 82 ? -3.132 -1.259 9.645 1.00 86.56 82 PRO A N 1
ATOM 640 C CA . PRO A 1 82 ? -2.670 -2.540 10.165 1.00 86.56 82 PRO A CA 1
ATOM 641 C C . PRO A 1 82 ? -2.011 -2.383 11.527 1.00 86.56 82 PRO A C 1
ATOM 643 O O . PRO A 1 82 ? -1.192 -1.482 11.726 1.00 86.56 82 PRO A O 1
ATOM 646 N N . GLU A 1 83 ? -2.363 -3.283 12.441 1.00 83.38 83 GLU A N 1
ATOM 647 C CA . GLU A 1 83 ? -1.670 -3.423 13.712 1.00 83.38 83 GLU A CA 1
ATOM 648 C C . GLU A 1 83 ? -0.269 -3.987 13.466 1.00 83.38 83 GLU A C 1
ATOM 650 O O . GLU A 1 83 ? -0.055 -4.850 12.610 1.00 83.38 83 GLU A O 1
ATOM 655 N N . VAL A 1 84 ? 0.710 -3.445 14.182 1.00 75.25 84 VAL A N 1
ATOM 656 C CA . VAL A 1 84 ? 2.084 -3.939 14.177 1.00 75.25 84 VAL A CA 1
ATOM 657 C C . VAL A 1 84 ? 2.326 -4.478 15.574 1.00 75.25 84 VAL A C 1
ATOM 659 O O . VAL A 1 84 ? 2.267 -3.704 16.529 1.00 75.25 84 VAL A O 1
ATOM 662 N N . GLU A 1 85 ? 2.570 -5.782 15.700 1.00 72.00 85 GLU A N 1
ATOM 663 C CA . GLU A 1 85 ? 2.989 -6.356 16.979 1.00 72.00 85 GLU A CA 1
ATOM 664 C C . GLU A 1 85 ? 4.315 -5.697 17.400 1.00 72.00 85 GLU A C 1
ATOM 666 O O . GLU A 1 85 ? 5.292 -5.698 16.646 1.00 72.00 85 GLU A O 1
ATOM 671 N N . GLU A 1 86 ? 4.334 -5.065 18.576 1.00 62.88 86 GLU A N 1
ATOM 672 C CA . GLU A 1 86 ? 5.564 -4.536 19.168 1.00 62.88 86 GLU A CA 1
ATOM 673 C C . GLU A 1 86 ? 6.369 -5.711 19.760 1.00 62.88 86 GLU A C 1
ATOM 675 O O . GLU A 1 86 ? 5.943 -6.302 20.752 1.00 62.88 86 GLU A O 1
ATOM 680 N N . ASP A 1 87 ? 7.506 -6.053 19.138 1.00 59.69 87 ASP A N 1
ATOM 681 C CA . ASP A 1 87 ? 8.496 -7.049 19.617 1.00 59.69 87 ASP A CA 1
ATOM 682 C C . ASP A 1 87 ? 9.174 -6.648 20.950 1.00 59.69 87 ASP A C 1
ATOM 684 O O . ASP A 1 87 ? 9.610 -5.474 21.083 1.00 59.69 87 ASP A O 1
#

Radius of gyration: 21.36 Å; Cα contacts (8 Å, |Δi|>4): 117; chains: 1; bounding box: 47×41×60 Å

Organism: NCBI:txid2585199

Mean predicted aligned error: 10.41 Å

Sequence (87 aa):
MSTDEDFAELTAMLDADDIEDEPRLIATHYATPEEAIEMVRAAQTLGLGIRLHNRLRVEEPNDDGEETAVEEWILDLLDSPPEVEED

pLDDT: mean 86.04, std 13.54, range [53.03, 97.94]

Nearest PDB structures (foldseek):
  3e05-assembly2_H  TM=7.066E-01  e=1.268E+00  Geobacter metallireducens GS-15
  3hm2-assembly2_E  TM=4.923E-01  e=7.039E-01  Corynebacterium diphtheriae
  3hm2-assembly2_F  TM=4.424E-01  e=9.449E-01  Corynebacterium diphtheriae
  3hm2-assembly2_G  TM=4.408E-01  e=1.703E+00  Corynebacterium diphtheriae
  6q2o-assembly1_E  TM=5.345E-01  e=3.882E+00  Homo sapiens

Foldseek 3Di:
DDVVVVVVVVVVVVVVCVVVQFFDFPDKDKDAPVVVVVVVVVCVVVQKAKDKDKDWDWDDQDPVRDIDTGIIMMIGITRHHGDDDDD

Solvent-accessible surface area (backbone atoms only — not comparable to full-atom values): 5200 Å² total; per-residue (Å²): 133,61,71,69,57,59,48,53,54,51,50,57,51,55,65,54,52,65,66,66,77,58,54,50,77,74,48,78,46,80,32,47,74,69,55,46,54,53,50,52,54,49,31,58,75,70,58,33,11,72,52,78,50,74,46,80,43,74,48,79,55,46,100,86,66,52,75,48,71,44,75,39,31,40,36,39,34,19,70,31,62,68,86,74,88,86,130